Protein AF-A0A453AF77-F1 (afdb_monomer)

Foldseek 3Di:
DDWDWDQDPVVRDTDTPDDDDFDDPQFDDKDFQDPPATFIWTDGFFKIWTDDRPDIAIEGQDPPPDGDPPDPDHHYDPDHGTQVVWEWEDLDSFWIWIQHQQQWIKIWGQDDPSHHGDYIDIDTDGGDDRAPYKYDDPNFWIWGHDPVDDIDIDGHDDDPPPPPDPPPDDD

InterPro domains:
  IPR015943 WD40/YVTN repeat-like-containing domain superfamily [G3DSA:2.130.10.10] (1-163)
  IPR018846 RSE1/DDB1/CPSF1, first beta-propeller [PF10433] (18-157)
  IPR050358 RSE1/DDB1/CPSF1 [PTHR10644] (12-158)

Mean predicted aligned error: 7.25 Å

Radius of gyration: 18.37 Å; Cα contacts (8 Å, |Δi|>4): 357; chains: 1; bounding box: 52×62×42 Å

Sequence (171 aa):
MISAFSISMTLKQHPVIWSAANLPHDAYQILSVPPPIGGVLVVCANSIHYHSQSTSCSLALNNFSSQPDGSPEIPKINFHVELDAAKATWLSNDIVMFSTKTGEMLLLTVVYDGRTVRRLDLMKSKASVISSGATTIGSSFFFLGSRLGDSLLVQYSCGVATSALPDLIDE

Solvent-accessible surface area (backbone atoms only — not comparable to full-atom values): 10131 Å² total; per-residue (Å²): 101,51,74,44,65,51,76,40,80,89,78,71,45,65,55,74,77,46,70,46,70,82,58,56,90,57,56,79,47,76,43,78,38,40,73,91,75,46,45,34,36,39,39,21,30,29,32,40,34,40,43,44,97,88,52,72,44,50,31,28,28,39,94,76,42,72,71,63,90,90,60,79,86,60,55,67,59,100,57,80,53,61,43,51,84,41,32,62,33,59,72,49,61,46,33,34,38,36,32,22,70,84,5,43,31,32,40,36,37,54,44,57,79,90,82,51,76,75,47,65,47,78,42,81,67,56,73,59,62,48,49,74,39,48,42,57,46,87,86,40,33,35,38,36,41,30,87,86,54,75,61,45,81,43,78,56,78,85,78,74,83,70,78,78,73,80,81,82,81,79,137

Nearest PDB structures (foldseek):
  3ei3-assembly1_A  TM=8.415E-01  e=4.825E-08  Homo sapiens
  4a09-assembly1_A  TM=8.307E-01  e=4.337E-08  Homo sapiens
  8b3d-assembly1_d  TM=8.462E-01  e=8.224E-08  Homo sapiens
  7oob-assembly1_d  TM=8.552E-01  e=1.074E-07  Homo sapiens
  7zn7-assembly1_A  TM=8.297E-01  e=8.146E-07  Homo sapiens

Secondary structure (DSSP, 8-state):
-EEEE--BTTTTB--EEEEE----TTEEEEEEPPTTT-SEEEEESSEEEEE-SS-EEEEE-STT----TTPPPPPBPSS----TT-EEEESSSSEEEEE-TTSEEEEEEEEE-SSSEEEEEEEEEEE----SEEEEETTTEEEEE-SSS--EEEE----------------

pLDDT: mean 87.62, std 14.93, range [31.7, 96.62]

Structure (mmCIF, N/CA/C/O backbone):
data_AF-A0A453AF77-F1
#
_entry.id   AF-A0A453AF77-F1
#
loop_
_atom_site.group_PDB
_atom_site.id
_atom_site.type_symbol
_atom_site.label_atom_id
_atom_site.label_alt_id
_atom_site.label_comp_id
_atom_site.label_asym_id
_atom_site.label_entity_id
_atom_site.label_seq_id
_atom_site.pdbx_PDB_ins_code
_atom_site.Cartn_x
_atom_site.Cartn_y
_atom_site.Cartn_z
_atom_site.occupancy
_atom_site.B_iso_or_equiv
_atom_site.auth_seq_id
_atom_site.auth_comp_id
_atom_site.auth_asym_id
_atom_site.auth_atom_id
_atom_site.pdbx_PDB_model_num
ATOM 1 N N . MET A 1 1 ? -3.632 15.039 9.262 1.00 86.81 1 MET A N 1
ATOM 2 C CA . MET A 1 1 ? -4.484 14.382 10.283 1.00 86.81 1 MET A CA 1
ATOM 3 C C . MET A 1 1 ? -5.388 13.391 9.574 1.00 86.81 1 MET A C 1
ATOM 5 O O . MET A 1 1 ? -5.882 13.732 8.506 1.00 86.81 1 MET A O 1
ATOM 9 N N . ILE A 1 2 ? -5.585 12.200 10.136 1.00 92.44 2 ILE A N 1
ATOM 10 C CA . ILE A 1 2 ? -6.612 11.241 9.699 1.00 92.44 2 ILE A CA 1
ATOM 11 C C . ILE A 1 2 ? -7.697 11.137 10.763 1.00 92.44 2 ILE A C 1
ATOM 13 O O . ILE A 1 2 ? -7.401 11.189 11.956 1.00 92.44 2 ILE A O 1
ATOM 17 N N . SER A 1 3 ? -8.937 10.962 10.322 1.00 94.25 3 SER A N 1
ATOM 18 C CA . SER A 1 3 ? -10.098 10.778 11.189 1.00 94.25 3 SER A CA 1
ATOM 19 C C . SER A 1 3 ? -10.954 9.652 10.649 1.00 94.25 3 SER A C 1
ATOM 21 O O . SER A 1 3 ? -11.282 9.627 9.464 1.00 94.25 3 SER A O 1
ATOM 23 N N . ALA A 1 4 ? -11.320 8.727 11.526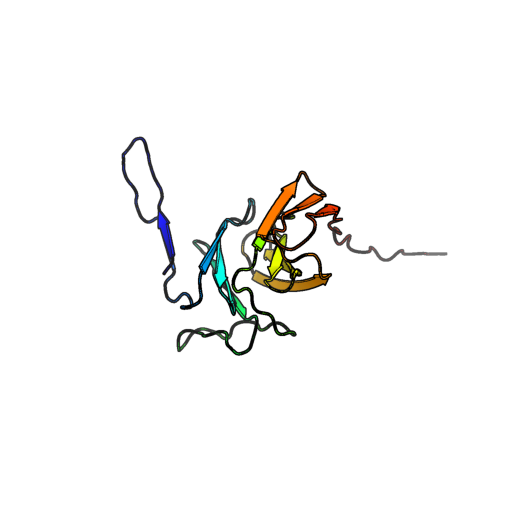 1.00 94.56 4 ALA A N 1
ATOM 24 C CA . ALA A 1 4 ? -12.242 7.657 11.205 1.00 94.56 4 ALA A CA 1
ATOM 25 C C . ALA A 1 4 ? -13.639 8.026 11.705 1.00 94.56 4 ALA A C 1
ATOM 27 O O . ALA A 1 4 ? -13.817 8.404 12.866 1.00 94.56 4 ALA A O 1
ATOM 28 N N . PHE A 1 5 ? -14.627 7.896 10.825 1.00 95.44 5 PHE A N 1
ATOM 29 C CA . PHE A 1 5 ? -16.030 8.184 11.104 1.00 95.44 5 PHE A CA 1
ATOM 30 C C . PHE A 1 5 ? -16.834 6.888 11.079 1.00 95.44 5 PHE A C 1
ATOM 32 O O . PHE A 1 5 ? -16.671 6.074 10.170 1.00 95.44 5 PHE A O 1
ATOM 39 N N . SER A 1 6 ? -17.724 6.709 12.053 1.00 95.75 6 SER A N 1
ATOM 40 C CA . SER A 1 6 ? -18.729 5.645 12.013 1.00 95.75 6 SER A CA 1
ATOM 41 C C . SER A 1 6 ? -20.018 6.217 11.445 1.00 95.75 6 SER A C 1
ATOM 43 O O . SER A 1 6 ? -20.598 7.118 12.040 1.00 95.75 6 SER A O 1
ATOM 45 N N . ILE A 1 7 ? -20.453 5.733 10.283 1.00 96.25 7 ILE A N 1
ATOM 46 C CA . ILE A 1 7 ? -21.619 6.277 9.581 1.00 96.25 7 ILE A CA 1
ATOM 47 C C . ILE A 1 7 ? -22.819 5.363 9.830 1.00 96.25 7 ILE A C 1
ATOM 49 O O . ILE A 1 7 ? -22.886 4.253 9.304 1.00 96.25 7 ILE A O 1
ATOM 53 N N . SER A 1 8 ? -23.793 5.847 10.605 1.00 95.44 8 SER A N 1
ATOM 54 C CA . SER A 1 8 ? -25.082 5.172 10.775 1.00 95.44 8 SER A CA 1
ATOM 55 C C . SER A 1 8 ? -26.109 5.768 9.819 1.00 95.44 8 SER A C 1
ATOM 57 O O . SER A 1 8 ? -26.555 6.904 9.997 1.00 95.44 8 SER A O 1
ATOM 59 N N . MET A 1 9 ? -26.515 4.993 8.811 1.00 95.31 9 MET A N 1
ATOM 60 C CA . MET A 1 9 ? -27.522 5.424 7.833 1.00 95.31 9 MET A CA 1
ATOM 61 C C . MET A 1 9 ? -28.919 5.564 8.459 1.00 95.31 9 MET A C 1
ATOM 63 O O . MET A 1 9 ? -29.675 6.450 8.069 1.00 95.31 9 MET A O 1
ATOM 67 N N . THR A 1 10 ? -29.242 4.745 9.466 1.00 96.44 10 THR A N 1
ATOM 68 C CA . THR A 1 10 ? -30.540 4.770 10.163 1.00 96.44 10 THR A CA 1
ATOM 69 C C . THR A 1 10 ? -30.687 6.007 11.042 1.00 96.44 10 THR A C 1
ATOM 71 O O . THR A 1 10 ? -31.694 6.706 10.966 1.00 96.44 10 THR A O 1
ATOM 74 N N . LEU A 1 11 ? -29.670 6.298 11.861 1.00 95.62 11 LEU A N 1
ATOM 75 C CA . LEU A 1 11 ? -29.685 7.447 12.773 1.00 95.62 11 LEU A CA 1
ATOM 76 C C . LEU A 1 11 ? -29.265 8.753 12.084 1.00 95.62 11 LEU A C 1
ATOM 78 O O . LEU A 1 11 ? -29.391 9.817 12.682 1.00 95.62 11 LEU A O 1
ATOM 82 N N . LYS A 1 12 ? -28.759 8.680 10.843 1.00 95.62 12 LYS A N 1
ATOM 83 C CA . LYS A 1 12 ? -28.173 9.807 10.093 1.00 95.62 12 LYS A CA 1
ATOM 84 C C . LYS A 1 12 ? -27.089 10.547 10.889 1.00 95.62 12 LYS A C 1
ATOM 86 O O . LYS A 1 12 ? -26.933 11.760 10.778 1.00 95.62 12 LYS A O 1
ATOM 91 N N . GLN A 1 13 ? -26.330 9.805 11.692 1.00 95.62 13 GLN A N 1
ATOM 92 C CA . GLN A 1 13 ? -25.243 10.313 12.526 1.00 95.62 13 GLN A CA 1
ATOM 93 C C . GLN A 1 13 ? -23.895 9.800 12.016 1.00 95.62 13 GLN A C 1
ATOM 95 O O . GLN A 1 13 ? -23.803 8.688 11.493 1.00 95.62 13 GLN A O 1
ATOM 100 N N . HIS A 1 14 ? -22.855 10.616 12.188 1.00 94.12 14 HIS A N 1
ATOM 101 C CA . HIS A 1 14 ? -21.486 10.305 11.775 1.00 94.12 14 HIS A CA 1
ATOM 102 C C . HIS A 1 14 ? -20.457 10.716 12.847 1.00 94.12 14 HIS A C 1
ATOM 104 O O . HIS A 1 14 ? -19.662 11.629 12.622 1.00 94.12 14 HIS A O 1
ATOM 110 N N . PRO A 1 15 ? -20.472 10.102 14.046 1.00 96.25 15 PRO A N 1
ATOM 111 C CA . PRO A 1 15 ? -19.464 10.386 15.062 1.00 96.25 15 PRO A CA 1
ATOM 112 C C . PRO A 1 15 ? -18.048 10.011 14.596 1.00 96.25 15 PRO A C 1
ATOM 114 O O . PRO A 1 15 ? -17.838 8.994 13.927 1.00 96.25 15 PRO A O 1
ATOM 117 N N . VAL A 1 16 ? -17.066 10.815 15.012 1.00 95.62 16 VAL A N 1
ATOM 118 C CA . VAL A 1 16 ? -15.638 10.484 14.907 1.00 95.62 16 VAL A CA 1
ATOM 119 C C . VAL A 1 16 ? -15.311 9.436 15.968 1.00 95.62 16 VAL A C 1
ATOM 121 O O . VAL A 1 16 ? -15.506 9.683 17.155 1.00 95.62 16 VAL A O 1
ATOM 124 N N . ILE A 1 17 ? -14.813 8.272 15.552 1.00 94.75 17 ILE A N 1
ATOM 125 C CA . ILE A 1 17 ? -14.472 7.166 16.465 1.00 94.75 17 ILE A CA 1
ATOM 126 C C . ILE A 1 17 ? -13.024 7.226 16.952 1.00 94.75 17 ILE A C 1
ATOM 128 O O . ILE A 1 17 ? -12.732 6.829 18.077 1.00 94.75 17 ILE A O 1
ATOM 132 N N . TRP A 1 18 ? -12.117 7.722 16.113 1.00 94.38 18 TRP A N 1
ATOM 133 C CA . TRP A 1 18 ? -10.728 7.992 16.469 1.00 94.38 18 TRP A CA 1
ATOM 134 C C . TRP A 1 18 ? -10.095 8.924 15.436 1.00 94.38 18 TRP A C 1
ATOM 136 O O . TRP A 1 18 ? -10.623 9.133 14.339 1.00 94.38 18 TRP A O 1
ATOM 146 N N . SER A 1 19 ? -8.973 9.536 15.794 1.00 93.00 19 SER A N 1
ATOM 147 C CA . SER A 1 19 ? -8.183 10.374 14.894 1.00 93.00 19 SER A CA 1
ATOM 148 C C . SER A 1 19 ? -6.705 10.261 15.237 1.00 93.00 19 SER A C 1
ATOM 150 O O . SER A 1 19 ? -6.359 10.073 16.400 1.00 93.00 19 SER A O 1
ATOM 152 N N . ALA A 1 20 ? -5.845 10.398 14.231 1.00 89.75 20 ALA A N 1
ATOM 153 C CA . ALA A 1 20 ? -4.404 10.515 14.413 1.00 89.75 20 ALA A CA 1
ATOM 154 C C . ALA A 1 20 ? -3.905 11.827 13.791 1.00 89.75 20 ALA A C 1
ATOM 156 O O . ALA A 1 20 ? -4.178 12.147 12.626 1.00 89.75 20 ALA A O 1
ATOM 157 N N . ALA A 1 21 ? -3.200 12.612 14.600 1.00 87.56 21 ALA A N 1
ATOM 158 C CA . ALA A 1 21 ? -2.572 13.864 14.197 1.00 87.56 21 ALA A CA 1
ATOM 159 C C . ALA A 1 21 ? -1.137 13.624 13.694 1.00 87.56 21 ALA A C 1
ATOM 161 O O . ALA A 1 21 ? -0.664 12.492 13.677 1.00 87.56 21 ALA A O 1
ATOM 162 N N . ASN A 1 22 ? -0.454 14.695 13.281 1.00 85.19 22 ASN A N 1
ATOM 163 C CA . ASN A 1 22 ? 0.979 14.688 12.952 1.00 85.19 22 ASN A CA 1
ATOM 164 C C . ASN A 1 22 ? 1.398 13.714 11.838 1.00 85.19 22 ASN A C 1
ATOM 166 O O . ASN A 1 22 ? 2.511 13.199 11.836 1.00 85.19 22 ASN A O 1
ATOM 170 N N . LEU A 1 23 ? 0.512 13.481 10.868 1.00 87.62 23 LEU A N 1
ATOM 171 C CA . LEU A 1 23 ? 0.897 12.790 9.642 1.00 87.62 23 LEU A CA 1
ATOM 172 C C . LEU A 1 23 ? 1.841 13.659 8.804 1.00 87.62 23 LEU A C 1
ATOM 174 O O . LEU A 1 23 ? 1.657 14.881 8.779 1.00 87.62 23 LEU A O 1
ATOM 178 N N . PRO A 1 24 ? 2.791 13.043 8.083 1.00 89.69 24 PRO A N 1
ATOM 179 C CA . PRO A 1 24 ? 3.652 13.761 7.158 1.00 89.69 24 PRO A CA 1
ATOM 180 C C . PRO A 1 24 ? 2.871 14.537 6.096 1.00 89.69 24 PRO A C 1
ATOM 182 O O . PRO A 1 24 ? 1.776 14.152 5.682 1.00 89.69 24 PRO A O 1
ATOM 185 N N . HIS A 1 25 ? 3.473 15.628 5.632 1.00 89.81 25 HIS A N 1
ATOM 186 C CA . HIS A 1 25 ? 2.908 16.506 4.609 1.00 89.81 25 HIS A CA 1
ATOM 187 C C . HIS A 1 25 ? 2.835 15.852 3.218 1.00 89.81 25 HIS A C 1
ATOM 189 O O . HIS A 1 25 ? 2.046 16.283 2.383 1.00 89.81 25 HIS A O 1
ATOM 195 N N . ASP A 1 26 ? 3.640 14.816 2.975 1.00 92.62 26 ASP A N 1
ATOM 196 C CA . ASP A 1 26 ? 3.734 14.066 1.719 1.00 92.62 26 ASP A CA 1
ATOM 197 C C . ASP A 1 26 ? 2.792 12.845 1.668 1.00 92.62 26 ASP A C 1
ATOM 199 O O . ASP A 1 26 ? 2.919 11.998 0.780 1.00 92.62 26 ASP A O 1
ATOM 203 N N . ALA A 1 27 ? 1.849 12.736 2.611 1.00 93.25 27 ALA A N 1
ATOM 204 C CA . ALA A 1 27 ? 0.801 11.719 2.609 1.00 93.25 27 ALA A CA 1
ATOM 205 C C . ALA A 1 27 ? -0.194 11.956 1.462 1.00 93.25 27 ALA A C 1
ATOM 207 O O . ALA A 1 27 ? -0.819 13.015 1.390 1.00 93.25 27 ALA A O 1
ATOM 208 N N . TYR A 1 28 ? -0.384 10.961 0.589 1.00 94.25 28 TYR A N 1
ATOM 209 C CA . TYR A 1 28 ? -1.242 11.110 -0.598 1.00 94.25 28 TYR A CA 1
ATOM 210 C C . TYR A 1 28 ? -2.266 9.983 -0.786 1.00 94.25 28 TYR A C 1
ATOM 212 O O . TYR A 1 28 ? -3.239 10.160 -1.520 1.00 94.25 28 TYR A O 1
ATOM 220 N N . GLN A 1 29 ? -2.071 8.824 -0.150 1.00 94.31 29 GLN A N 1
ATOM 221 C CA . GLN A 1 29 ? -2.961 7.675 -0.307 1.00 94.31 29 GLN A CA 1
ATOM 222 C C . GLN A 1 29 ? -3.174 6.940 1.014 1.00 94.31 29 GLN A C 1
ATOM 224 O O . GLN A 1 29 ? -2.314 6.909 1.890 1.00 94.31 29 GLN A O 1
ATOM 229 N N . ILE A 1 30 ? -4.349 6.327 1.140 1.00 95.44 30 ILE A N 1
ATOM 230 C CA . ILE A 1 30 ? -4.753 5.519 2.282 1.00 95.44 30 ILE A CA 1
ATOM 231 C C . ILE A 1 30 ? -5.188 4.139 1.770 1.00 95.44 30 ILE A C 1
ATOM 233 O O . ILE A 1 30 ? -5.907 4.044 0.774 1.00 95.44 30 ILE A O 1
ATOM 237 N N . LEU A 1 31 ? -4.755 3.076 2.443 1.00 96.62 31 LEU A N 1
ATOM 238 C CA . LEU A 1 31 ? -5.106 1.687 2.154 1.00 96.62 31 LEU A CA 1
ATOM 239 C C . LEU A 1 31 ? -5.720 1.052 3.401 1.00 96.62 31 LEU A C 1
ATOM 241 O O . LEU A 1 31 ? -5.114 1.059 4.472 1.00 96.62 31 LEU A O 1
ATOM 245 N N . SER A 1 32 ? -6.913 0.474 3.271 1.00 96.12 32 SER A N 1
ATOM 246 C CA . SER A 1 32 ? -7.505 -0.323 4.347 1.00 96.12 32 SER A CA 1
ATOM 247 C C . SER A 1 32 ? -6.734 -1.627 4.499 1.00 96.12 32 SER A C 1
ATOM 249 O O . SER A 1 32 ? -6.571 -2.352 3.512 1.00 96.12 32 SER A O 1
ATOM 251 N N . VAL A 1 33 ? -6.293 -1.930 5.715 1.00 96.25 33 VAL A N 1
ATOM 252 C CA . VAL A 1 33 ? -5.637 -3.204 6.012 1.00 96.25 33 VAL A CA 1
ATOM 253 C C . VAL A 1 33 ? -6.703 -4.300 6.130 1.00 96.25 33 VAL A C 1
ATOM 255 O O . VAL A 1 33 ? -7.669 -4.112 6.879 1.00 96.25 33 VAL A O 1
ATOM 258 N N . PRO A 1 34 ? -6.582 -5.419 5.392 1.00 94.56 34 PRO A N 1
ATOM 259 C CA . PRO A 1 34 ? -7.579 -6.477 5.400 1.00 94.56 34 PRO A CA 1
ATOM 260 C C . PRO A 1 34 ? -7.770 -7.120 6.784 1.00 94.56 34 PRO A C 1
ATOM 262 O O . PRO A 1 34 ? -6.860 -7.118 7.624 1.00 94.56 34 PRO A O 1
ATOM 265 N N . PRO A 1 35 ? -8.942 -7.729 7.034 1.00 91.31 35 PRO A N 1
ATOM 266 C CA . PRO A 1 35 ? -9.115 -8.646 8.153 1.00 91.31 35 PRO A CA 1
ATOM 267 C C . PRO A 1 35 ? -8.102 -9.800 8.062 1.00 91.31 35 PRO A C 1
ATOM 269 O O . PRO A 1 35 ? -7.822 -10.265 6.958 1.00 91.31 35 PRO A O 1
ATOM 272 N N . PRO A 1 36 ? -7.565 -10.304 9.185 1.00 92.19 36 PRO A N 1
ATOM 273 C CA . PRO A 1 36 ? -7.959 -10.028 10.571 1.00 92.19 36 PRO A CA 1
ATOM 274 C C . PRO A 1 36 ? -7.202 -8.874 11.252 1.00 92.19 36 PRO A C 1
ATOM 276 O O . PRO A 1 36 ? -7.513 -8.560 12.396 1.00 92.19 36 PRO A O 1
ATOM 279 N N . ILE A 1 37 ? -6.212 -8.260 10.594 1.00 93.88 37 ILE A N 1
ATOM 280 C CA . ILE A 1 37 ? -5.337 -7.250 11.215 1.00 93.88 37 ILE A CA 1
ATOM 281 C C . ILE A 1 37 ? -6.102 -5.940 11.427 1.00 93.88 37 ILE A C 1
ATOM 283 O O . ILE A 1 37 ? -6.105 -5.384 12.526 1.00 93.88 37 ILE A O 1
ATOM 287 N N . GLY A 1 38 ? -6.792 -5.476 10.380 1.00 93.06 38 GLY A N 1
ATOM 288 C CA . GLY A 1 38 ? -7.524 -4.21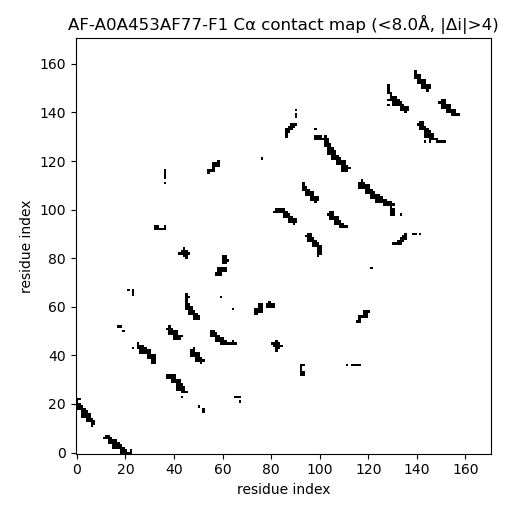3 10.402 1.00 93.06 38 GLY A CA 1
ATOM 289 C C . GLY A 1 38 ? -6.615 -2.987 10.544 1.00 93.06 38 GLY A C 1
ATOM 290 O O . GLY A 1 38 ? -5.393 -3.076 10.510 1.00 93.06 38 GLY A O 1
ATOM 291 N N . GLY A 1 39 ? -7.228 -1.811 10.672 1.00 93.75 39 GLY A N 1
ATOM 292 C CA . GLY A 1 39 ? -6.506 -0.539 10.663 1.00 93.75 39 GLY A CA 1
ATOM 293 C C . GLY A 1 39 ? -6.269 -0.008 9.250 1.00 93.75 39 GLY A C 1
ATOM 294 O O . GLY A 1 39 ? -6.970 -0.357 8.293 1.00 93.75 39 GLY A O 1
ATOM 295 N N . VAL A 1 40 ? -5.314 0.907 9.131 1.00 95.75 40 VAL A N 1
ATOM 296 C CA . VAL A 1 40 ? -5.105 1.684 7.917 1.00 95.75 40 VAL A CA 1
ATOM 297 C C . VAL A 1 40 ? -3.625 1.943 7.666 1.00 95.75 40 VAL A C 1
ATOM 299 O O . VAL A 1 40 ? -2.888 2.289 8.583 1.00 95.75 40 VAL A O 1
ATOM 302 N N . LEU A 1 41 ? -3.194 1.797 6.416 1.00 96.31 41 LEU A N 1
ATOM 303 C CA . LEU A 1 41 ? -1.882 2.225 5.947 1.00 96.31 41 LEU A CA 1
ATOM 304 C C . LEU A 1 41 ? -2.016 3.573 5.243 1.00 96.31 41 LEU A C 1
ATOM 306 O O . LEU A 1 41 ? -2.731 3.703 4.252 1.00 96.31 41 LEU A O 1
ATOM 310 N N . VAL A 1 42 ? -1.312 4.573 5.747 1.00 95.81 42 VAL A N 1
ATOM 311 C CA . VAL A 1 42 ? -1.110 5.871 5.116 1.00 95.81 42 VAL A CA 1
ATOM 312 C C . VAL A 1 42 ? 0.193 5.801 4.332 1.00 95.81 42 VAL A C 1
ATOM 314 O O . VAL A 1 42 ? 1.267 5.567 4.889 1.00 95.81 42 VAL A O 1
ATOM 317 N N . VAL A 1 43 ? 0.079 5.976 3.022 1.00 96.12 43 VAL A N 1
ATOM 318 C CA . VAL A 1 43 ? 1.194 5.961 2.083 1.00 96.12 43 VAL A CA 1
ATOM 319 C C . VAL A 1 43 ? 1.603 7.402 1.809 1.00 96.12 43 VAL A C 1
ATOM 321 O O . VAL A 1 43 ? 0.801 8.218 1.334 1.00 96.12 43 VAL A O 1
ATOM 324 N N . CYS A 1 44 ? 2.860 7.699 2.112 1.00 95.25 44 CYS A N 1
ATOM 325 C CA . CYS A 1 44 ? 3.514 8.955 1.783 1.00 95.25 44 CYS A CA 1
ATOM 326 C C . CYS A 1 44 ? 4.574 8.722 0.699 1.00 95.25 44 CYS A C 1
ATOM 328 O O . CYS A 1 44 ? 4.894 7.578 0.369 1.00 95.25 44 CYS A O 1
ATOM 330 N N . ALA A 1 45 ? 5.144 9.792 0.146 1.00 94.94 45 ALA A N 1
ATOM 331 C CA . ALA A 1 45 ? 6.236 9.665 -0.821 1.00 94.94 45 ALA A CA 1
ATOM 332 C C . ALA A 1 45 ? 7.489 9.029 -0.189 1.00 94.94 45 ALA A C 1
ATOM 334 O O . ALA A 1 45 ? 8.104 8.144 -0.785 1.00 94.94 45 ALA A O 1
ATOM 335 N N . ASN A 1 46 ? 7.831 9.437 1.037 1.00 94.56 46 ASN A N 1
ATOM 336 C CA . ASN A 1 46 ? 9.093 9.080 1.696 1.00 94.56 46 ASN A CA 1
ATOM 337 C C . ASN A 1 46 ? 8.923 8.178 2.930 1.00 94.56 46 ASN A C 1
ATOM 339 O O . ASN A 1 46 ? 9.903 7.816 3.586 1.00 94.56 46 ASN A O 1
ATOM 343 N N . SER A 1 47 ? 7.688 7.837 3.296 1.00 94.38 47 SER A N 1
ATOM 344 C CA . SER A 1 47 ? 7.391 7.026 4.481 1.00 94.38 47 SER A CA 1
ATOM 345 C C . SER A 1 47 ? 6.062 6.279 4.355 1.00 94.38 47 SER A C 1
ATOM 347 O O . SER A 1 47 ? 5.203 6.638 3.552 1.00 94.38 47 SER A O 1
ATOM 349 N N . ILE A 1 48 ? 5.890 5.226 5.150 1.00 95.69 48 ILE A N 1
ATOM 350 C CA . ILE A 1 48 ? 4.635 4.476 5.276 1.00 95.69 48 ILE A CA 1
ATOM 351 C C . ILE A 1 48 ? 4.249 4.464 6.748 1.00 95.69 48 ILE A C 1
ATOM 353 O O . ILE A 1 48 ? 5.095 4.193 7.598 1.00 95.69 48 ILE A O 1
ATOM 357 N N . HIS A 1 49 ? 2.984 4.735 7.057 1.00 94.44 49 HIS A N 1
ATOM 358 C CA . HIS A 1 49 ? 2.484 4.780 8.431 1.00 94.44 49 HIS A CA 1
ATOM 359 C C . HIS A 1 49 ? 1.274 3.876 8.570 1.00 94.44 49 HIS A C 1
ATOM 361 O O . HIS A 1 49 ? 0.270 4.062 7.896 1.00 94.44 49 HIS A O 1
ATOM 367 N N . TYR A 1 50 ? 1.344 2.903 9.458 1.00 95.25 50 TYR A N 1
ATOM 368 C CA . TYR A 1 50 ? 0.193 2.145 9.903 1.00 95.25 50 TYR A CA 1
ATOM 369 C C . TYR A 1 50 ? -0.444 2.832 11.109 1.00 95.25 50 TYR A C 1
ATOM 371 O O . TYR A 1 50 ? 0.233 3.181 12.078 1.00 95.25 50 TYR A O 1
ATOM 379 N N . HIS A 1 51 ? -1.764 2.962 11.073 1.00 94.19 51 HIS A N 1
ATOM 380 C CA . HIS A 1 51 ? -2.562 3.459 12.179 1.00 94.19 51 HIS A CA 1
ATOM 381 C C . HIS A 1 51 ? -3.758 2.549 12.438 1.00 94.19 51 HIS A C 1
ATOM 383 O O . HIS A 1 51 ? -4.448 2.085 11.533 1.00 94.19 51 HIS A O 1
ATOM 389 N N . SER A 1 52 ? -4.043 2.345 13.711 1.00 92.31 52 SER A N 1
ATOM 390 C CA . SER A 1 52 ? -5.268 1.738 14.210 1.00 92.31 52 SER A CA 1
ATOM 391 C C . SER A 1 52 ? -5.758 2.538 15.415 1.00 92.31 52 SER A C 1
ATOM 393 O O . SER A 1 52 ? -5.125 3.511 15.823 1.00 92.31 52 SER A O 1
ATOM 395 N N . GLN A 1 53 ? -6.882 2.132 16.006 1.00 90.31 53 GLN A N 1
ATOM 396 C CA . GLN A 1 53 ? -7.398 2.797 17.203 1.00 90.31 53 GLN A CA 1
ATOM 397 C C . GLN A 1 53 ? -6.457 2.654 18.415 1.00 90.31 53 GLN A C 1
ATOM 399 O O . GLN A 1 53 ? -6.483 3.502 19.302 1.00 90.31 53 GLN A O 1
ATOM 404 N N . SER A 1 54 ? -5.643 1.594 18.468 1.00 87.44 54 SER A N 1
ATOM 405 C CA . SER A 1 54 ? -4.796 1.266 19.622 1.00 87.44 54 SER A CA 1
ATOM 406 C C . SER A 1 54 ? -3.300 1.398 19.351 1.00 87.44 54 SER A C 1
ATOM 408 O O . SER A 1 54 ? -2.548 1.730 20.265 1.00 87.44 54 SER A O 1
ATOM 410 N N . THR A 1 55 ? -2.850 1.133 18.124 1.00 90.25 55 THR A N 1
ATOM 411 C CA . THR A 1 55 ? -1.426 1.147 17.771 1.00 90.25 55 THR A CA 1
ATOM 412 C C . THR A 1 55 ? -1.144 1.943 16.507 1.00 90.25 55 THR A C 1
ATOM 414 O O . THR A 1 55 ? -1.958 2.003 15.583 1.00 90.25 55 THR A O 1
ATOM 417 N N . SER A 1 56 ? 0.053 2.516 16.458 1.00 91.50 56 SER A N 1
ATOM 418 C CA . SER A 1 56 ? 0.623 3.152 15.278 1.00 91.50 56 SER A CA 1
ATOM 419 C C . SER A 1 56 ? 2.059 2.690 15.095 1.00 91.50 56 SER A C 1
ATOM 421 O O . SER A 1 56 ? 2.799 2.586 16.075 1.00 91.50 56 SER A O 1
ATOM 423 N N . CYS A 1 57 ? 2.464 2.440 13.859 1.00 91.44 57 CYS A N 1
ATOM 424 C CA . CYS A 1 57 ? 3.858 2.184 13.523 1.00 91.44 57 CYS A CA 1
ATOM 425 C C . CYS A 1 57 ? 4.181 2.801 12.170 1.00 91.44 57 CYS A C 1
ATOM 427 O O . CYS A 1 57 ? 3.294 3.032 11.353 1.00 91.44 57 CYS A O 1
ATOM 429 N N . SER A 1 58 ? 5.454 3.072 11.932 1.00 92.94 58 SER A N 1
ATOM 430 C CA . SER A 1 58 ? 5.876 3.798 10.744 1.00 92.94 58 SER A CA 1
ATOM 431 C C . SER A 1 58 ? 7.170 3.212 10.201 1.00 92.94 58 SER A C 1
ATOM 433 O O . SER A 1 58 ? 7.913 2.552 10.929 1.00 92.94 58 SER A O 1
ATOM 435 N N . LEU A 1 59 ? 7.436 3.457 8.922 1.00 94.31 59 LEU A N 1
ATOM 436 C CA . LEU A 1 59 ? 8.629 3.016 8.211 1.00 94.31 59 LEU A CA 1
ATOM 437 C C . LEU A 1 59 ? 9.129 4.145 7.311 1.00 94.31 59 LEU A C 1
ATOM 439 O O . LEU A 1 59 ? 8.381 4.657 6.475 1.00 94.31 59 LEU A O 1
ATOM 443 N N . ALA A 1 60 ? 10.389 4.531 7.480 1.00 94.56 60 ALA A N 1
ATOM 444 C CA . ALA A 1 60 ? 11.042 5.538 6.655 1.00 94.56 60 ALA A CA 1
ATOM 445 C C . ALA A 1 60 ? 11.676 4.870 5.429 1.00 94.56 60 ALA A C 1
ATOM 447 O O . ALA A 1 60 ? 12.399 3.882 5.569 1.00 94.56 60 ALA A O 1
ATOM 448 N N . LEU A 1 61 ? 11.407 5.415 4.238 1.00 94.12 61 LEU A N 1
ATOM 449 C CA . LEU A 1 61 ? 11.834 4.845 2.952 1.00 94.12 61 LEU A CA 1
ATOM 450 C C . LEU A 1 61 ? 13.136 5.451 2.420 1.00 94.12 61 LEU A C 1
ATOM 452 O O . LEU A 1 61 ? 13.820 4.867 1.581 1.00 94.12 61 LEU A O 1
ATOM 456 N N . ASN A 1 62 ? 13.471 6.654 2.874 1.00 92.31 62 ASN A N 1
ATOM 457 C CA . ASN A 1 62 ? 14.671 7.372 2.476 1.00 92.31 62 ASN A CA 1
ATOM 458 C C . ASN A 1 62 ? 15.016 8.460 3.509 1.00 92.31 62 ASN A C 1
ATOM 460 O O . ASN A 1 62 ? 14.329 8.624 4.514 1.00 92.31 62 ASN A O 1
ATOM 464 N N . ASN A 1 63 ? 16.088 9.214 3.255 1.00 89.38 63 ASN A N 1
ATOM 465 C CA . ASN A 1 63 ? 16.569 10.258 4.166 1.00 89.38 63 ASN A CA 1
ATOM 466 C C . ASN A 1 63 ? 15.710 11.535 4.154 1.00 89.38 63 ASN A C 1
ATOM 468 O O . ASN A 1 63 ? 15.908 12.399 5.002 1.00 89.38 63 ASN A O 1
ATOM 472 N N . PHE A 1 64 ? 14.763 11.653 3.220 1.00 87.75 64 PHE A N 1
ATOM 473 C CA . PHE A 1 64 ? 13.813 12.763 3.132 1.00 87.75 64 PHE A CA 1
ATOM 474 C C . PHE A 1 64 ? 12.524 12.497 3.913 1.00 87.75 64 PHE A C 1
ATOM 476 O O . PHE A 1 64 ? 11.602 13.310 3.865 1.00 87.75 64 PHE A O 1
ATOM 483 N N . SER A 1 65 ? 12.431 11.375 4.639 1.00 84.00 65 SER A N 1
ATOM 484 C CA . SER A 1 65 ? 11.297 11.107 5.517 1.00 84.00 65 SER A CA 1
ATOM 485 C C . SER A 1 65 ? 11.216 12.191 6.597 1.00 84.00 65 SER A C 1
ATOM 487 O O . SER A 1 65 ? 11.958 12.159 7.581 1.00 84.00 65 SER A O 1
ATOM 489 N N . SER A 1 66 ? 10.324 13.166 6.415 1.00 73.31 66 SER A N 1
ATOM 490 C CA . SER A 1 66 ? 10.099 14.212 7.408 1.00 73.31 66 SER A CA 1
ATOM 491 C C . SER A 1 66 ? 9.391 13.607 8.610 1.00 73.31 66 SER A C 1
ATOM 493 O O . SER A 1 66 ? 8.361 12.944 8.448 1.00 73.31 66 SER A O 1
ATOM 495 N N . GLN A 1 67 ? 9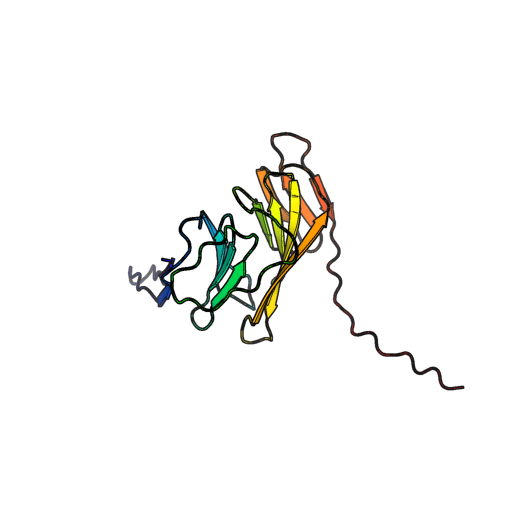.930 13.844 9.798 1.00 69.44 67 GLN A N 1
ATOM 496 C CA . GLN A 1 67 ? 9.266 13.528 11.049 1.00 69.44 67 GLN A CA 1
ATOM 497 C C . GLN A 1 67 ? 8.829 14.802 11.762 1.00 69.44 67 GLN A C 1
ATOM 499 O O . GLN A 1 67 ? 9.533 15.806 11.666 1.00 69.44 67 GLN A O 1
ATOM 504 N N . PRO A 1 68 ? 7.670 14.789 12.443 1.00 63.38 68 PRO A N 1
ATOM 505 C CA . PRO A 1 68 ? 7.316 15.874 13.343 1.00 63.38 68 PRO A CA 1
ATOM 506 C C . PRO A 1 68 ? 8.366 15.965 14.456 1.00 63.38 68 PRO A C 1
ATOM 508 O O . PRO A 1 68 ? 8.765 14.941 15.012 1.00 63.38 68 PRO A O 1
ATOM 511 N N . ASP A 1 69 ? 8.791 17.178 14.802 1.00 54.38 69 ASP A N 1
ATOM 512 C CA . ASP A 1 69 ? 9.747 17.394 15.889 1.00 54.38 69 ASP A CA 1
ATOM 513 C C . ASP A 1 69 ? 9.273 16.703 17.184 1.00 54.38 69 ASP A C 1
ATOM 515 O O . ASP A 1 69 ? 8.151 16.914 17.649 1.00 54.38 69 ASP A O 1
ATOM 519 N N . GLY A 1 70 ? 10.129 15.850 17.759 1.00 60.16 70 GLY A N 1
ATOM 520 C CA . GLY A 1 70 ? 9.851 15.107 18.994 1.00 60.16 70 GLY A CA 1
ATOM 521 C C . GLY A 1 70 ? 9.196 13.729 18.823 1.00 60.16 70 GLY A C 1
ATOM 522 O O . GLY A 1 70 ? 8.912 13.077 19.830 1.00 60.16 70 GLY A O 1
ATOM 523 N N . SER A 1 71 ? 8.962 13.249 17.595 1.00 65.12 71 SER A N 1
ATOM 524 C CA . SER A 1 71 ? 8.508 11.869 17.373 1.00 65.12 71 SER A CA 1
ATOM 525 C C . SER A 1 71 ? 9.627 10.842 17.630 1.00 65.12 71 SER A C 1
ATOM 527 O O . SER A 1 71 ? 10.795 11.141 17.366 1.00 65.12 71 SER A O 1
ATOM 529 N N . PRO A 1 72 ? 9.302 9.615 18.082 1.00 68.50 72 PRO A N 1
ATOM 530 C CA . PRO A 1 72 ? 10.283 8.537 18.200 1.00 68.50 72 PRO A CA 1
ATOM 531 C C . PRO A 1 72 ? 10.936 8.223 16.848 1.00 68.50 72 PRO A C 1
ATOM 533 O O . PRO A 1 72 ? 10.311 8.366 15.796 1.00 68.50 72 PRO A O 1
ATOM 536 N N . GLU A 1 73 ? 12.201 7.798 16.879 1.00 74.88 73 GLU A N 1
ATOM 537 C CA . GLU A 1 73 ? 12.948 7.462 15.667 1.00 74.88 73 GLU A CA 1
ATOM 538 C C . GLU A 1 73 ? 12.246 6.331 14.904 1.00 74.88 73 GLU A C 1
ATOM 540 O O . GLU A 1 73 ? 11.963 5.262 15.451 1.00 74.88 73 GLU A O 1
ATOM 545 N N . ILE A 1 74 ? 11.937 6.582 13.631 1.00 82.31 74 ILE A N 1
ATOM 546 C CA . ILE A 1 74 ? 11.291 5.592 12.776 1.00 82.31 74 ILE A CA 1
ATOM 547 C C . ILE A 1 74 ? 12.348 4.617 12.243 1.00 82.31 74 ILE A C 1
ATOM 549 O O . ILE A 1 74 ? 13.386 5.066 11.747 1.00 82.31 74 ILE A O 1
ATOM 553 N N . PRO A 1 75 ? 12.068 3.300 12.242 1.00 86.19 75 PRO A N 1
ATOM 554 C CA . PRO A 1 75 ? 12.868 2.322 11.518 1.00 86.19 75 PRO A CA 1
ATOM 555 C C . PRO A 1 75 ? 13.105 2.738 10.060 1.00 86.19 75 PRO A C 1
ATOM 557 O O . PRO A 1 75 ? 12.173 3.077 9.328 1.00 86.19 75 PRO A O 1
ATOM 560 N N . LYS A 1 76 ? 14.364 2.701 9.629 1.00 87.69 76 LYS A N 1
ATOM 561 C CA . LYS A 1 76 ? 14.760 3.000 8.250 1.00 87.69 76 LYS A CA 1
ATOM 562 C C . LYS A 1 76 ? 15.025 1.706 7.504 1.00 87.69 76 LYS A C 1
ATOM 564 O O . LYS A 1 76 ? 15.596 0.767 8.056 1.00 87.69 76 LYS A O 1
ATOM 569 N N . ILE A 1 77 ? 14.627 1.669 6.241 1.00 89.38 77 ILE A N 1
ATOM 570 C CA . ILE A 1 77 ? 14.984 0.567 5.350 1.00 89.38 77 ILE A CA 1
ATOM 571 C C . ILE A 1 77 ? 16.445 0.685 4.889 1.00 89.38 77 ILE A C 1
ATOM 573 O O . ILE A 1 77 ? 17.020 1.771 4.846 1.00 89.38 77 ILE A O 1
ATOM 577 N N . ASN A 1 78 ? 17.036 -0.442 4.491 1.00 87.50 78 ASN A N 1
ATOM 578 C CA . ASN A 1 78 ? 18.443 -0.523 4.072 1.00 87.50 78 ASN A CA 1
ATOM 579 C C . ASN A 1 78 ? 18.698 -0.050 2.628 1.00 87.50 78 ASN A C 1
ATOM 581 O O . ASN A 1 78 ? 19.818 -0.147 2.132 1.00 87.50 78 ASN A O 1
ATOM 585 N N . PHE A 1 79 ? 17.666 0.403 1.919 1.00 88.44 79 PHE A N 1
ATOM 586 C CA . PHE A 1 79 ? 17.758 0.866 0.537 1.00 88.44 79 PHE A CA 1
ATOM 587 C C . PHE A 1 79 ? 16.918 2.122 0.348 1.00 88.44 79 PHE A C 1
ATOM 589 O O . PHE A 1 79 ? 15.970 2.341 1.079 1.00 88.44 79 PHE A O 1
ATOM 596 N N . HIS A 1 80 ? 17.217 2.936 -0.657 1.00 89.88 80 HIS A N 1
ATOM 597 C CA . HIS A 1 80 ? 16.419 4.127 -0.932 1.00 89.88 80 HIS A CA 1
ATOM 598 C C . HIS A 1 80 ? 15.324 3.829 -1.952 1.00 89.88 80 HIS A C 1
ATOM 600 O O . HIS A 1 80 ? 15.582 3.215 -2.993 1.00 89.88 80 HIS A O 1
ATOM 606 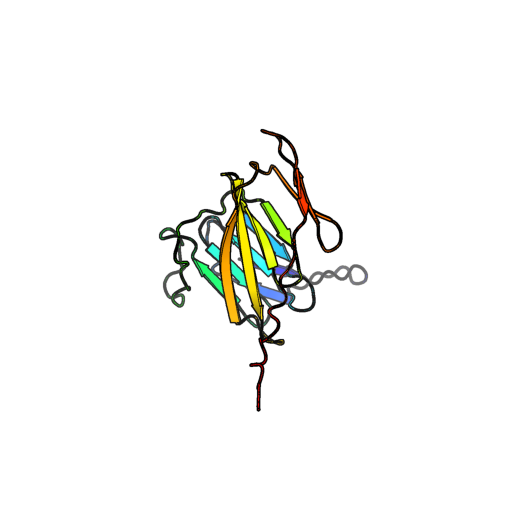N N . VAL A 1 81 ? 14.104 4.261 -1.641 1.00 93.25 81 VAL A N 1
ATOM 607 C CA . VAL A 1 81 ? 12.980 4.234 -2.576 1.00 93.25 81 VAL A CA 1
ATOM 608 C C . VAL A 1 81 ? 12.013 5.380 -2.292 1.00 93.25 81 VAL A C 1
ATOM 610 O O . VAL A 1 81 ? 11.968 5.919 -1.185 1.00 93.25 81 VAL A O 1
ATOM 613 N N . GLU A 1 82 ? 11.247 5.749 -3.309 1.00 94.50 82 GLU A N 1
ATOM 614 C CA . GLU A 1 82 ? 10.171 6.732 -3.235 1.00 94.50 82 GLU A CA 1
ATOM 615 C C . GLU A 1 82 ? 8.878 6.059 -3.695 1.00 94.50 82 GLU A C 1
ATOM 617 O O . GLU A 1 82 ? 8.861 5.307 -4.675 1.00 94.50 82 GLU A O 1
ATOM 622 N N . LEU A 1 83 ? 7.795 6.305 -2.963 1.00 95.38 83 LEU A N 1
ATOM 623 C CA . LEU A 1 83 ? 6.459 5.810 -3.288 1.00 95.38 83 LEU A CA 1
ATOM 624 C C . LEU A 1 83 ? 5.573 6.896 -3.890 1.00 95.38 83 LEU A C 1
ATOM 626 O O . LEU A 1 83 ? 4.355 6.746 -3.895 1.00 95.38 83 LEU A O 1
ATOM 630 N N . ASP A 1 84 ? 6.134 7.982 -4.414 1.00 93.06 84 ASP A N 1
ATOM 631 C CA . ASP A 1 84 ? 5.344 8.985 -5.115 1.00 93.06 84 ASP A CA 1
ATOM 632 C C . ASP A 1 84 ? 4.665 8.368 -6.351 1.00 93.06 84 ASP A C 1
ATOM 634 O O . ASP A 1 84 ? 5.272 7.680 -7.172 1.00 93.06 84 ASP A O 1
ATOM 638 N N . ALA A 1 85 ? 3.349 8.568 -6.439 1.00 92.12 85 ALA A N 1
ATOM 639 C CA . ALA A 1 85 ? 2.481 8.003 -7.473 1.00 92.12 85 ALA A CA 1
ATOM 640 C C . ALA A 1 85 ? 2.451 6.460 -7.579 1.00 92.12 85 ALA A C 1
ATOM 642 O O . ALA A 1 85 ? 1.875 5.942 -8.546 1.00 92.12 85 ALA A O 1
ATOM 643 N N . ALA A 1 86 ? 2.982 5.730 -6.593 1.00 95.25 86 ALA A N 1
ATOM 644 C CA . ALA A 1 86 ? 2.960 4.271 -6.579 1.00 95.25 86 ALA A CA 1
ATOM 645 C C . ALA A 1 86 ? 1.528 3.701 -6.644 1.00 95.25 86 ALA A C 1
ATOM 647 O O . ALA A 1 86 ? 0.541 4.347 -6.276 1.00 95.25 86 ALA A O 1
ATOM 648 N N . LYS A 1 87 ? 1.403 2.472 -7.149 1.00 95.56 87 LYS A N 1
ATOM 649 C CA . LYS A 1 87 ? 0.154 1.696 -7.142 1.00 95.56 87 LYS A CA 1
ATOM 650 C C . LYS A 1 87 ? 0.293 0.533 -6.189 1.00 95.56 87 LYS A C 1
ATOM 652 O O . LYS A 1 87 ? 1.335 -0.107 -6.161 1.00 95.56 87 LYS A O 1
ATOM 657 N N . ALA A 1 88 ? -0.754 0.266 -5.420 1.00 96.06 88 ALA A N 1
ATOM 658 C CA . ALA A 1 88 ? -0.725 -0.738 -4.374 1.00 96.06 88 ALA A CA 1
ATOM 659 C C . ALA A 1 88 ? -1.882 -1.722 -4.514 1.00 96.06 88 ALA A C 1
ATOM 661 O O . ALA A 1 88 ? -2.993 -1.328 -4.873 1.00 96.06 88 ALA A O 1
ATOM 662 N N . THR A 1 89 ? -1.631 -2.990 -4.200 1.00 95.94 89 THR A N 1
ATOM 663 C CA . THR A 1 89 ? -2.678 -4.007 -4.077 1.00 95.94 89 THR A CA 1
ATOM 664 C C . THR A 1 89 ? -2.291 -5.059 -3.040 1.00 95.94 89 THR A C 1
ATOM 666 O O . THR A 1 89 ? -1.109 -5.350 -2.848 1.00 95.94 89 THR A O 1
ATOM 669 N N . TRP A 1 90 ? -3.280 -5.605 -2.339 1.00 96.38 90 TRP A N 1
ATOM 670 C CA . TRP A 1 90 ? -3.070 -6.609 -1.297 1.00 96.38 90 TRP A CA 1
ATOM 671 C C . TRP A 1 90 ? -2.929 -7.994 -1.917 1.00 96.38 90 TRP A C 1
ATOM 673 O O . TRP A 1 90 ? -3.865 -8.479 -2.550 1.00 96.38 90 TRP A O 1
ATOM 683 N N . LEU A 1 91 ? -1.775 -8.634 -1.735 1.00 94.38 91 LEU A N 1
ATOM 684 C CA . LEU A 1 91 ? -1.542 -10.013 -2.181 1.00 94.38 91 LE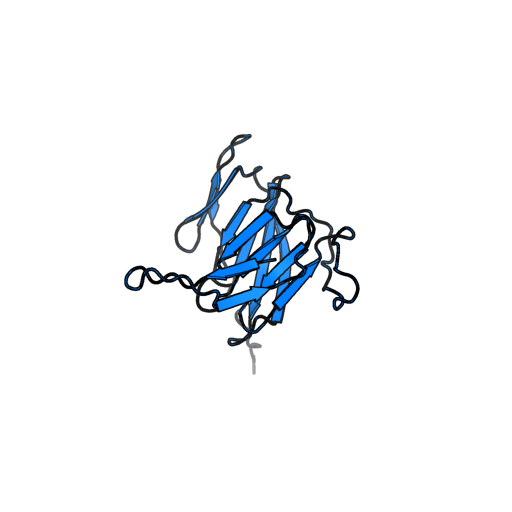U A CA 1
ATOM 685 C C . LEU A 1 91 ? -2.017 -11.038 -1.141 1.00 94.38 91 LEU A C 1
ATOM 687 O O . LEU A 1 91 ? -2.348 -12.172 -1.483 1.00 94.38 91 LEU A O 1
ATOM 691 N N . SER A 1 92 ? -2.018 -10.634 0.126 1.00 93.31 92 SER A N 1
ATOM 692 C CA . SER A 1 92 ? -2.484 -11.386 1.293 1.00 93.31 92 SER A CA 1
ATOM 693 C C . SER A 1 92 ? -3.053 -10.388 2.310 1.00 93.31 92 SER A C 1
ATOM 695 O O . SER A 1 92 ? -3.079 -9.185 2.055 1.00 93.31 92 SER A O 1
ATOM 697 N N . ASN A 1 93 ? -3.495 -10.859 3.473 1.00 93.31 93 ASN A N 1
ATOM 698 C CA . ASN A 1 93 ? -3.986 -9.991 4.546 1.00 93.31 93 ASN A CA 1
ATOM 699 C C . ASN A 1 93 ? -2.867 -9.140 5.172 1.00 93.31 93 ASN A C 1
ATOM 701 O O . ASN A 1 93 ? -3.130 -8.063 5.697 1.00 93.31 93 ASN A O 1
ATOM 705 N N . ASP A 1 94 ? -1.630 -9.624 5.102 1.00 94.62 94 ASP A N 1
ATOM 706 C CA . ASP A 1 94 ? -0.423 -9.058 5.705 1.00 94.62 94 ASP A CA 1
ATOM 707 C C . ASP A 1 94 ? 0.588 -8.530 4.676 1.00 94.62 94 ASP A C 1
ATOM 709 O O . ASP A 1 94 ? 1.485 -7.774 5.040 1.00 94.62 94 ASP A O 1
ATOM 713 N N . ILE A 1 95 ? 0.446 -8.889 3.396 1.00 95.25 95 ILE A N 1
ATOM 714 C CA . ILE A 1 95 ? 1.382 -8.504 2.331 1.00 95.25 95 ILE A CA 1
ATOM 715 C C . ILE A 1 95 ? 0.689 -7.585 1.332 1.00 95.25 95 ILE A C 1
ATOM 717 O O . ILE A 1 95 ? -0.245 -7.990 0.629 1.00 95.25 95 ILE A O 1
ATOM 721 N N . VAL A 1 96 ? 1.212 -6.368 1.201 1.00 96.38 96 VAL A N 1
ATOM 722 C CA . VAL A 1 96 ? 0.835 -5.425 0.146 1.00 96.38 96 VAL A CA 1
ATOM 723 C C . VAL A 1 96 ? 1.986 -5.263 -0.839 1.00 96.38 96 VAL A C 1
ATOM 725 O O . VAL A 1 96 ? 3.147 -5.089 -0.465 1.00 96.38 96 VAL A O 1
ATOM 728 N N . MET A 1 97 ? 1.657 -5.328 -2.122 1.00 95.88 97 MET A N 1
ATOM 729 C CA . MET A 1 97 ? 2.592 -5.063 -3.203 1.00 95.88 97 MET A CA 1
ATOM 730 C C . MET A 1 97 ? 2.444 -3.620 -3.655 1.00 95.88 97 MET A C 1
ATOM 732 O O . MET A 1 97 ? 1.339 -3.185 -3.976 1.00 95.88 97 MET A O 1
ATOM 736 N N . PHE A 1 98 ? 3.567 -2.917 -3.747 1.00 96.19 98 PHE A N 1
ATOM 737 C CA . PHE A 1 98 ? 3.674 -1.622 -4.398 1.00 96.19 98 PHE A CA 1
ATOM 738 C C . PHE A 1 98 ? 4.365 -1.768 -5.749 1.00 96.19 98 PHE A C 1
ATOM 740 O O . PHE A 1 98 ? 5.356 -2.479 -5.873 1.00 96.19 98 PHE A O 1
ATOM 747 N N . SER A 1 99 ? 3.875 -1.046 -6.745 1.00 95.44 99 SER A N 1
ATOM 748 C CA . SER A 1 99 ? 4.565 -0.780 -8.000 1.00 95.44 99 SER A CA 1
ATOM 749 C C . SER A 1 99 ? 4.888 0.709 -8.041 1.00 95.44 99 SER A C 1
ATOM 751 O O . SER A 1 99 ? 3.984 1.546 -7.983 1.00 95.44 99 SER A O 1
ATOM 753 N N . THR A 1 100 ? 6.177 1.040 -8.056 1.00 94.88 100 THR A N 1
ATOM 754 C CA . THR A 1 100 ? 6.664 2.425 -8.031 1.00 94.88 100 THR A CA 1
ATOM 755 C C . THR A 1 100 ? 6.487 3.105 -9.392 1.00 94.88 100 THR A C 1
ATOM 757 O O . THR A 1 100 ? 6.231 2.455 -10.410 1.00 94.88 100 THR A O 1
ATOM 760 N N . LYS A 1 101 ? 6.711 4.425 -9.446 1.00 93.06 101 LYS A N 1
ATOM 761 C CA . LYS A 1 101 ? 6.755 5.192 -10.706 1.00 93.06 101 LYS A CA 1
ATOM 762 C C . LYS A 1 101 ? 7.780 4.664 -11.721 1.00 93.06 101 LYS A C 1
ATOM 764 O O . LYS A 1 101 ? 7.605 4.860 -12.919 1.00 93.06 101 LYS A O 1
ATOM 769 N N . THR A 1 102 ? 8.835 3.995 -11.250 1.00 91.94 102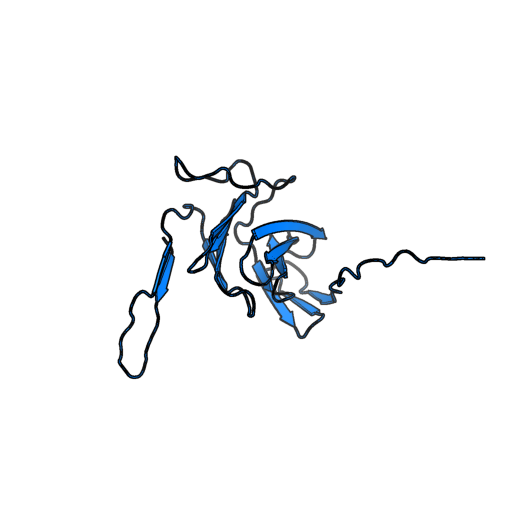 THR A N 1
ATOM 770 C CA . THR A 1 102 ? 9.894 3.400 -12.081 1.00 91.94 102 THR A CA 1
ATOM 771 C C . THR A 1 102 ? 9.563 1.979 -12.543 1.00 91.94 102 THR A C 1
ATOM 773 O O . THR A 1 102 ? 10.320 1.407 -13.321 1.00 91.94 102 THR A O 1
ATOM 776 N N . GLY A 1 103 ? 8.445 1.400 -12.089 1.00 90.94 103 GLY A N 1
ATOM 777 C CA . GLY A 1 103 ? 8.079 0.008 -12.362 1.00 90.94 103 GLY A CA 1
ATOM 778 C C . GLY A 1 103 ? 8.761 -1.008 -11.438 1.00 90.94 103 GLY A C 1
ATOM 779 O O . GLY A 1 103 ? 8.558 -2.210 -11.605 1.00 90.94 103 GLY A O 1
ATOM 780 N N . GLU A 1 104 ? 9.540 -0.573 -10.442 1.00 93.38 104 GLU A N 1
ATOM 781 C CA . GLU A 1 104 ? 10.043 -1.476 -9.401 1.00 93.38 104 GLU A CA 1
ATOM 782 C C . GLU A 1 104 ? 8.874 -2.016 -8.565 1.00 93.38 104 GLU A C 1
ATOM 784 O O . GLU A 1 104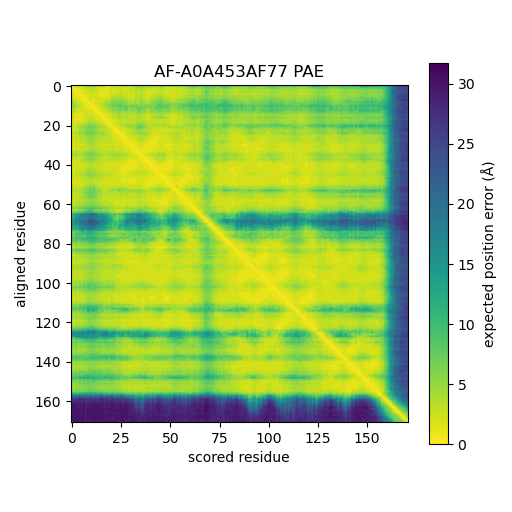 ? 7.984 -1.261 -8.163 1.00 93.38 104 GLU A O 1
ATOM 789 N N . MET A 1 105 ? 8.873 -3.322 -8.285 1.00 93.94 105 MET A N 1
ATOM 790 C CA . MET A 1 105 ? 7.918 -3.923 -7.356 1.00 93.94 105 MET A CA 1
ATOM 791 C C . MET A 1 105 ? 8.537 -4.065 -5.971 1.00 93.94 105 MET A C 1
ATOM 793 O O . MET A 1 105 ? 9.634 -4.610 -5.804 1.00 93.94 105 MET A O 1
ATOM 797 N N . LEU A 1 106 ? 7.795 -3.618 -4.968 1.00 95.56 106 LEU A N 1
ATOM 798 C CA . LEU A 1 106 ? 8.151 -3.722 -3.561 1.00 95.56 106 LEU A CA 1
ATOM 799 C C . LEU A 1 106 ? 7.070 -4.509 -2.831 1.00 95.56 106 LEU A C 1
ATOM 801 O O . LEU A 1 106 ? 5.888 -4.399 -3.154 1.00 95.56 106 LEU A O 1
ATOM 805 N N . LEU A 1 107 ? 7.472 -5.280 -1.832 1.00 95.75 107 LEU A N 1
ATOM 806 C CA . LEU A 1 107 ? 6.572 -6.028 -0.965 1.00 95.75 107 LEU A CA 1
ATOM 807 C C . LEU A 1 107 ? 6.704 -5.481 0.447 1.00 95.75 107 LEU A C 1
ATOM 809 O O . LEU A 1 107 ? 7.791 -5.520 1.022 1.00 95.75 107 LEU A O 1
ATOM 813 N N . LEU A 1 108 ? 5.609 -4.954 0.981 1.00 96.62 108 LEU A N 1
ATOM 814 C CA . LEU A 1 108 ? 5.513 -4.541 2.372 1.00 96.62 108 LEU A CA 1
ATOM 815 C C . LEU A 1 108 ? 4.776 -5.628 3.146 1.00 96.62 108 LEU A C 1
ATOM 817 O O . LEU A 1 108 ? 3.622 -5.935 2.844 1.00 96.62 108 LEU A O 1
ATOM 821 N N . THR A 1 109 ? 5.438 -6.154 4.165 1.00 95.88 109 THR A N 1
ATOM 822 C CA . THR A 1 109 ? 4.868 -7.088 5.126 1.00 95.88 109 THR A CA 1
ATOM 823 C C . THR A 1 109 ? 4.482 -6.333 6.392 1.00 95.88 109 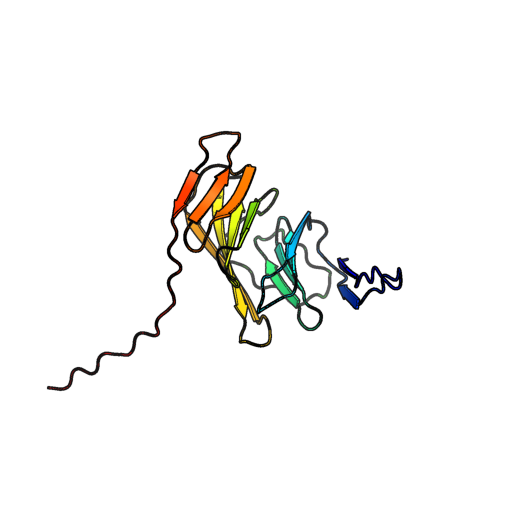THR A C 1
ATOM 825 O O . THR A 1 109 ? 5.310 -5.685 7.038 1.00 95.88 109 THR A O 1
ATOM 828 N N . VAL A 1 110 ? 3.210 -6.433 6.762 1.00 95.56 110 VAL A N 1
ATOM 829 C CA . VAL A 1 110 ? 2.666 -5.939 8.024 1.00 95.56 110 VAL A CA 1
ATOM 830 C C . VAL A 1 110 ? 2.881 -7.017 9.081 1.00 95.56 110 VAL A C 1
ATOM 832 O O . VAL A 1 110 ? 2.117 -7.975 9.184 1.00 95.56 110 VAL A O 1
ATOM 835 N N . VAL A 1 111 ? 3.943 -6.874 9.873 1.00 94.38 111 VAL A N 1
ATOM 836 C CA . VAL A 1 111 ? 4.303 -7.866 10.892 1.00 94.38 111 VAL A CA 1
ATOM 837 C C . VAL A 1 111 ? 3.368 -7.709 12.087 1.00 94.38 111 VAL A C 1
ATOM 839 O O . VAL A 1 111 ? 3.492 -6.756 12.862 1.00 94.38 111 VAL A O 1
ATOM 842 N N . TYR A 1 112 ? 2.435 -8.647 12.242 1.00 92.44 112 TYR A N 1
ATOM 843 C CA . TYR A 1 112 ? 1.460 -8.677 13.331 1.00 92.44 112 TYR A CA 1
ATOM 844 C C . TYR A 1 112 ? 1.602 -9.959 14.162 1.00 92.44 112 TYR A C 1
ATOM 846 O O . TYR A 1 112 ? 1.934 -11.018 13.638 1.00 92.44 112 TYR A O 1
ATOM 854 N N . ASP A 1 113 ? 1.356 -9.869 15.468 1.00 88.62 113 ASP A N 1
ATOM 855 C CA . ASP A 1 113 ? 1.509 -10.988 16.416 1.00 88.62 113 ASP A CA 1
ATOM 856 C C . ASP A 1 113 ? 0.179 -11.667 16.799 1.00 88.62 113 ASP A C 1
ATOM 858 O O . ASP A 1 113 ? 0.083 -12.360 17.812 1.00 88.62 113 ASP A O 1
ATOM 862 N N . GLY A 1 114 ? -0.878 -11.420 16.025 1.00 85.56 114 GLY A N 1
ATOM 863 C CA . GLY A 1 114 ? -2.250 -11.824 16.343 1.00 85.56 114 GLY A CA 1
ATOM 864 C C . GLY A 1 114 ? -3.085 -10.759 17.056 1.00 85.56 114 GLY A C 1
ATOM 865 O O . GLY A 1 114 ? -4.311 -10.826 16.987 1.00 85.56 114 GLY A O 1
ATOM 866 N N . ARG A 1 115 ? -2.467 -9.768 17.712 1.00 83.88 115 ARG A N 1
ATOM 867 C CA . ARG A 1 115 ? -3.189 -8.699 18.431 1.00 83.88 115 ARG A CA 1
ATOM 868 C C . ARG A 1 115 ? -2.822 -7.312 17.944 1.00 83.88 115 ARG A C 1
ATOM 870 O O . ARG A 1 115 ? -3.700 -6.465 17.806 1.00 83.88 115 ARG A O 1
ATOM 877 N N . THR A 1 116 ? -1.536 -7.066 17.730 1.00 89.81 116 THR A N 1
ATOM 878 C CA . THR A 1 116 ? -1.035 -5.749 17.352 1.00 89.81 116 THR A CA 1
ATOM 879 C C . THR A 1 116 ? -0.012 -5.851 16.233 1.00 89.81 116 THR A C 1
ATOM 881 O O . THR A 1 116 ? 0.761 -6.805 16.128 1.00 89.81 116 THR A O 1
ATOM 884 N N . VAL A 1 117 ? -0.004 -4.831 15.376 1.00 93.69 117 VAL A N 1
ATOM 885 C CA . VAL A 1 117 ? 1.064 -4.646 14.394 1.00 93.69 117 VAL A CA 1
ATOM 886 C C . VAL A 1 117 ? 2.306 -4.158 15.126 1.00 93.69 117 VAL A C 1
ATOM 888 O O . VAL A 1 117 ? 2.262 -3.154 15.840 1.00 93.69 117 VAL A O 1
ATOM 891 N N . ARG A 1 118 ? 3.406 -4.889 14.958 1.00 92.31 118 ARG A N 1
ATOM 892 C CA . ARG A 1 118 ? 4.690 -4.629 15.615 1.00 92.31 118 ARG A CA 1
ATOM 893 C C . ARG A 1 118 ? 5.573 -3.722 14.784 1.00 92.31 118 ARG A C 1
ATOM 895 O O . ARG A 1 118 ? 6.172 -2.797 15.323 1.00 92.31 118 ARG A O 1
ATOM 902 N N . ARG A 1 119 ? 5.656 -3.994 13.484 1.00 93.38 119 ARG A N 1
ATOM 903 C CA . ARG A 1 119 ? 6.471 -3.228 12.543 1.00 93.38 119 ARG A CA 1
ATOM 904 C C . ARG A 1 119 ? 6.018 -3.458 11.109 1.00 93.38 119 ARG A C 1
ATOM 906 O O . ARG A 1 119 ? 5.175 -4.312 10.835 1.00 93.38 119 ARG A O 1
ATOM 913 N N . LEU A 1 120 ? 6.617 -2.689 10.218 1.00 95.75 120 LEU A N 1
ATOM 914 C CA . LEU A 1 120 ? 6.452 -2.794 8.783 1.00 95.75 120 LEU A CA 1
ATOM 915 C C . LEU A 1 120 ? 7.809 -3.157 8.183 1.00 95.75 120 LEU A C 1
ATOM 917 O O . LEU A 1 120 ? 8.783 -2.450 8.434 1.00 95.75 120 LEU A O 1
ATOM 921 N N . ASP A 1 121 ? 7.859 -4.223 7.392 1.00 94.94 121 ASP A N 1
ATOM 922 C CA . ASP A 1 121 ? 9.083 -4.675 6.731 1.00 94.94 121 ASP A CA 1
ATOM 923 C C . ASP A 1 121 ? 8.902 -4.526 5.217 1.00 94.94 121 ASP A C 1
ATOM 925 O O . AS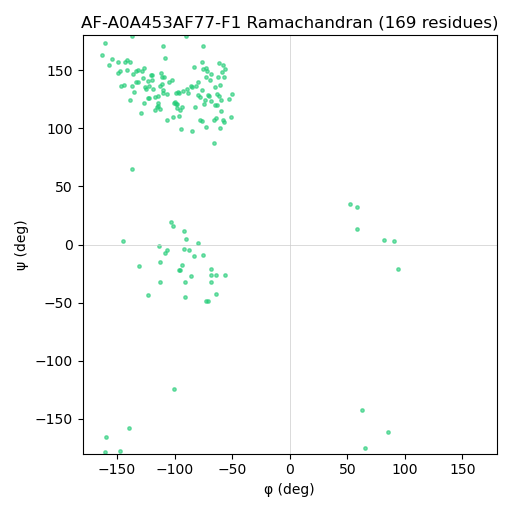P A 1 121 ? 7.968 -5.083 4.645 1.00 94.94 121 ASP A O 1
ATOM 929 N N . LEU A 1 122 ? 9.771 -3.758 4.555 1.00 95.44 122 LEU A N 1
ATOM 930 C CA . LEU A 1 122 ? 9.710 -3.541 3.107 1.00 95.44 122 LEU A CA 1
ATOM 931 C C . LEU A 1 122 ? 10.870 -4.244 2.407 1.00 95.44 122 LEU A C 1
ATOM 933 O O . LEU A 1 122 ? 12.035 -4.062 2.760 1.00 95.44 122 LEU A O 1
ATOM 937 N N . MET A 1 123 ? 10.546 -4.999 1.364 1.00 93.88 123 MET A N 1
ATOM 938 C CA . MET A 1 123 ? 11.496 -5.763 0.566 1.00 93.88 123 MET A CA 1
ATOM 939 C C . MET A 1 123 ? 11.397 -5.362 -0.903 1.00 93.88 123 MET A C 1
ATOM 941 O O . MET A 1 123 ? 10.300 -5.170 -1.434 1.00 93.88 123 MET A O 1
ATOM 945 N N . LYS A 1 124 ? 12.540 -5.279 -1.589 1.00 91.75 124 LYS A N 1
ATOM 946 C CA . LYS A 1 124 ? 12.554 -5.201 -3.053 1.00 91.75 124 LYS A CA 1
ATOM 947 C C . LYS A 1 124 ? 12.279 -6.585 -3.631 1.00 91.75 124 LYS A C 1
ATOM 949 O O . LYS A 1 124 ? 12.882 -7.566 -3.204 1.00 91.75 124 LYS A O 1
ATOM 954 N N . SER A 1 125 ? 11.373 -6.650 -4.599 1.00 87.00 125 SER A N 1
ATOM 955 C CA . SER A 1 125 ? 11.139 -7.849 -5.400 1.00 87.00 125 SER A CA 1
ATOM 956 C C . SER A 1 125 ? 11.850 -7.680 -6.749 1.00 87.00 125 SER A C 1
ATOM 958 O O . SER A 1 125 ? 13.053 -7.428 -6.789 1.00 87.00 125 SER A O 1
ATOM 960 N N . LYS A 1 126 ? 11.127 -7.800 -7.864 1.00 81.75 126 LYS A N 1
ATOM 961 C CA . LYS A 1 126 ? 11.629 -7.594 -9.229 1.00 81.75 126 LYS A CA 1
ATOM 962 C C . LYS A 1 126 ? 11.076 -6.301 -9.826 1.00 81.75 126 LYS A C 1
ATOM 964 O O . LYS A 1 126 ? 10.052 -5.792 -9.385 1.00 81.75 126 LYS A O 1
ATOM 969 N N . ALA A 1 127 ? 11.727 -5.785 -10.861 1.00 83.44 127 ALA A N 1
ATOM 970 C CA . ALA A 1 127 ? 11.124 -4.760 -11.704 1.00 83.44 127 ALA A CA 1
ATOM 971 C C . ALA A 1 127 ? 10.078 -5.381 -12.642 1.00 83.44 127 ALA A C 1
ATOM 973 O O . ALA A 1 127 ? 10.170 -6.553 -13.016 1.00 83.44 127 ALA A O 1
ATOM 974 N N . SER A 1 128 ? 9.077 -4.590 -13.000 1.00 86.56 128 SER A N 1
ATOM 975 C CA . SER A 1 128 ? 8.030 -4.929 -13.956 1.00 86.56 128 SER A CA 1
ATOM 976 C C . SER A 1 128 ? 7.736 -3.710 -14.837 1.00 86.56 128 SER A C 1
ATOM 978 O O . SER A 1 128 ? 8.577 -2.824 -14.995 1.00 86.56 128 SER A O 1
ATOM 980 N N . VAL A 1 129 ? 6.550 -3.663 -15.433 1.00 88.75 129 VAL A N 1
ATOM 981 C CA . VAL A 1 129 ? 6.075 -2.520 -16.213 1.00 88.75 129 VAL A CA 1
ATOM 982 C C . VAL A 1 129 ? 5.715 -1.346 -15.307 1.00 88.75 129 VAL A C 1
ATOM 984 O O . VAL A 1 129 ? 5.292 -1.521 -14.162 1.00 88.75 129 VAL A O 1
ATOM 987 N N . ILE A 1 130 ? 5.826 -0.130 -15.842 1.00 91.94 130 ILE A N 1
ATOM 988 C CA . ILE A 1 130 ? 5.317 1.070 -15.174 1.00 91.94 130 ILE A CA 1
ATOM 989 C C . ILE A 1 130 ? 3.797 0.935 -15.076 1.00 91.94 130 ILE A C 1
ATOM 991 O O . ILE A 1 130 ? 3.089 0.996 -16.089 1.00 91.94 130 ILE A O 1
ATOM 995 N N . SER A 1 131 ? 3.293 0.718 -13.863 1.00 92.50 131 SER A N 1
ATOM 996 C CA . SER A 1 131 ? 1.876 0.446 -13.651 1.00 92.50 131 SER A CA 1
ATOM 997 C C . SER A 1 131 ? 1.066 1.737 -13.515 1.00 92.50 131 SER A C 1
ATOM 999 O O . SER A 1 131 ? 1.435 2.708 -12.858 1.00 92.50 131 SER A O 1
ATOM 1001 N N . SER A 1 132 ? -0.083 1.749 -14.176 1.00 93.94 132 SER A N 1
ATOM 1002 C CA . SER A 1 132 ? -1.133 2.755 -14.021 1.00 93.94 132 SER A CA 1
ATOM 1003 C C . SER A 1 132 ? -2.227 2.295 -13.055 1.00 93.94 132 SER A C 1
ATOM 1005 O O . SER A 1 132 ? -2.912 3.136 -12.473 1.00 93.94 132 SER A O 1
ATOM 1007 N N . GLY A 1 133 ? -2.356 0.982 -12.851 1.00 93.94 133 GLY A N 1
ATOM 1008 C CA . GLY A 1 133 ? -3.218 0.361 -11.852 1.00 93.94 133 GLY A CA 1
ATOM 1009 C C . GLY A 1 133 ? -2.730 -1.047 -11.511 1.00 93.94 133 GLY A C 1
ATOM 1010 O O . GLY A 1 133 ? -2.062 -1.686 -12.322 1.00 93.94 133 GLY A O 1
ATOM 1011 N N . ALA A 1 134 ? -3.062 -1.515 -10.310 1.00 95.00 134 ALA A N 1
ATOM 1012 C CA . ALA A 1 134 ? -2.731 -2.851 -9.833 1.00 95.00 134 ALA A CA 1
ATOM 1013 C C . ALA A 1 134 ? -3.943 -3.453 -9.115 1.00 95.00 134 ALA A C 1
ATOM 1015 O O . ALA A 1 134 ? -4.589 -2.763 -8.325 1.00 95.00 134 ALA A O 1
ATOM 1016 N N . THR A 1 135 ? -4.249 -4.721 -9.377 1.00 95.88 135 THR A N 1
ATOM 1017 C CA . THR A 1 135 ? -5.306 -5.447 -8.660 1.00 95.88 135 THR A CA 1
ATOM 1018 C C . THR A 1 135 ? -4.964 -6.918 -8.514 1.00 95.88 135 THR A C 1
ATOM 1020 O O . THR A 1 135 ? -4.531 -7.558 -9.469 1.00 95.88 135 THR A O 1
ATOM 1023 N N . THR A 1 136 ? -5.200 -7.476 -7.336 1.00 94.94 136 THR A N 1
ATOM 1024 C CA . THR A 1 136 ? -5.138 -8.923 -7.111 1.00 94.94 136 THR A CA 1
ATOM 1025 C C . THR A 1 136 ? -6.337 -9.617 -7.756 1.00 94.94 136 THR A C 1
ATOM 1027 O O . THR A 1 136 ? -7.441 -9.069 -7.797 1.00 94.94 136 THR A O 1
ATOM 1030 N N . ILE A 1 137 ? -6.107 -10.815 -8.291 1.00 94.25 137 ILE A N 1
ATOM 1031 C CA . ILE A 1 137 ? -7.097 -11.675 -8.938 1.00 94.25 137 ILE A CA 1
ATOM 1032 C C . ILE A 1 137 ? -6.989 -13.068 -8.313 1.00 94.25 137 ILE A C 1
ATOM 1034 O O . ILE A 1 137 ? -5.999 -13.782 -8.487 1.00 94.25 137 ILE A O 1
ATOM 1038 N N . GLY A 1 138 ? -8.032 -13.474 -7.591 1.00 90.75 138 GLY A N 1
ATOM 1039 C CA . GLY A 1 138 ? -8.017 -14.734 -6.852 1.00 90.75 138 GLY A CA 1
ATOM 1040 C C . GLY A 1 138 ? -6.933 -14.745 -5.771 1.00 90.75 138 GLY A C 1
ATOM 1041 O O . GLY A 1 138 ? -6.697 -13.735 -5.116 1.00 90.75 138 GLY A O 1
ATOM 1042 N N . SER A 1 139 ? -6.294 -15.897 -5.573 1.00 87.75 139 SER A N 1
ATOM 1043 C CA . SER A 1 139 ? -5.320 -16.131 -4.494 1.00 87.75 139 SER A CA 1
ATOM 1044 C C . SER A 1 139 ? -3.858 -16.199 -4.948 1.00 87.75 139 SER A C 1
ATOM 1046 O O . SER A 1 139 ? -2.971 -16.378 -4.119 1.00 87.75 139 SER A O 1
ATOM 1048 N N . SER A 1 140 ? -3.599 -16.135 -6.254 1.00 92.00 140 SER A N 1
ATOM 1049 C CA . SER A 1 140 ? -2.267 -16.404 -6.818 1.00 92.00 140 SER A CA 1
ATOM 1050 C C . SER A 1 140 ? -1.910 -15.543 -8.021 1.00 92.00 140 SER A C 1
ATOM 1052 O O . SER A 1 140 ? -0.836 -15.720 -8.589 1.00 92.00 140 SER A O 1
ATOM 1054 N N . PHE A 1 141 ? -2.767 -14.600 -8.413 1.00 94.69 141 PHE A N 1
ATOM 1055 C CA . PHE A 1 141 ? -2.486 -13.704 -9.525 1.00 94.69 141 PHE A CA 1
ATOM 1056 C C . PHE A 1 141 ? -2.691 -12.254 -9.124 1.00 94.69 141 PHE A C 1
ATOM 1058 O O . PHE A 1 141 ? -3.555 -11.926 -8.315 1.00 94.69 141 PHE A O 1
ATOM 1065 N N . PHE A 1 142 ? -1.923 -11.365 -9.734 1.00 95.06 142 PHE A N 1
ATOM 1066 C CA . PHE A 1 142 ? -2.241 -9.948 -9.765 1.00 95.06 142 PHE A CA 1
ATOM 1067 C C . PHE A 1 142 ? -2.065 -9.419 -11.181 1.00 95.06 142 PHE A C 1
ATOM 1069 O O . PHE A 1 142 ? -1.243 -9.900 -11.961 1.00 95.06 142 PHE A O 1
ATOM 1076 N N . PHE A 1 143 ? -2.868 -8.424 -11.515 1.00 96.19 143 PHE A N 1
ATOM 1077 C CA . PHE A 1 143 ? -2.839 -7.741 -12.790 1.00 96.19 143 PHE A CA 1
ATOM 1078 C C . PHE A 1 143 ? -2.235 -6.352 -12.620 1.00 96.19 143 PHE A C 1
ATOM 1080 O O . PHE A 1 143 ? -2.665 -5.577 -11.761 1.00 96.19 143 PHE A O 1
ATOM 1087 N N . LEU A 1 144 ? -1.252 -6.041 -13.460 1.00 95.62 144 LEU A N 1
ATOM 1088 C CA . LEU A 1 144 ? -0.657 -4.721 -13.612 1.00 95.62 144 LEU A CA 1
ATOM 1089 C C . LEU A 1 144 ? -1.136 -4.122 -14.929 1.00 95.62 144 LEU A C 1
ATOM 1091 O O . LEU A 1 144 ? -0.694 -4.522 -16.007 1.00 95.62 144 LEU A O 1
ATOM 1095 N N . GLY A 1 145 ? -2.025 -3.138 -14.838 1.00 96.19 145 GLY A N 1
ATOM 1096 C CA . GLY A 1 145 ? -2.426 -2.350 -15.995 1.00 96.19 145 GLY A CA 1
ATOM 1097 C C . GLY A 1 145 ? -1.374 -1.287 -16.285 1.00 96.19 145 GLY A C 1
ATOM 1098 O O . GLY A 1 145 ? -1.031 -0.517 -15.386 1.00 96.19 145 GLY A O 1
ATOM 1099 N N . SER A 1 146 ? -0.891 -1.196 -17.523 1.00 95.12 146 SER A N 1
ATOM 1100 C CA . SER A 1 146 ? 0.030 -0.139 -17.961 1.00 95.12 146 SER A CA 1
ATOM 1101 C C . SER A 1 146 ? -0.576 0.689 -19.094 1.00 95.12 146 SER A C 1
ATOM 1103 O O . SER A 1 146 ? -1.254 0.159 -19.968 1.00 95.12 146 SER A O 1
ATOM 1105 N N . ARG A 1 147 ? -0.337 2.008 -19.067 1.00 93.19 147 ARG A N 1
ATOM 1106 C CA . ARG A 1 147 ? -0.627 2.918 -20.191 1.00 93.19 147 ARG A CA 1
ATOM 1107 C C . ARG A 1 147 ? 0.573 3.132 -21.116 1.00 93.19 147 ARG A C 1
ATOM 1109 O O . ARG A 1 147 ? 0.393 3.664 -22.203 1.00 93.19 147 ARG A O 1
ATOM 1116 N N . LEU A 1 148 ? 1.782 2.814 -20.649 1.00 91.19 148 LEU A N 1
ATOM 1117 C CA . LEU A 1 148 ? 3.046 3.113 -21.339 1.00 91.19 148 LEU A CA 1
ATOM 1118 C C . LEU A 1 148 ? 3.720 1.859 -21.913 1.00 91.19 148 LEU A C 1
ATOM 1120 O O . LEU A 1 148 ? 4.717 1.974 -22.617 1.00 91.19 148 LEU A O 1
ATOM 1124 N N . GLY A 1 149 ? 3.190 0.678 -21.611 1.00 89.06 149 GLY A N 1
ATOM 1125 C CA . GLY A 1 149 ? 3.657 -0.600 -22.126 1.00 89.06 149 GLY A CA 1
ATOM 1126 C C . GLY A 1 149 ? 2.565 -1.656 -22.010 1.00 89.06 149 GLY A C 1
ATOM 1127 O O . GLY A 1 149 ? 1.400 -1.333 -21.762 1.00 89.06 149 GLY A O 1
ATOM 1128 N N . ASP A 1 150 ? 2.951 -2.917 -22.163 1.00 94.06 150 ASP A N 1
ATOM 1129 C CA . ASP A 1 150 ? 2.014 -4.031 -22.080 1.00 94.06 150 ASP A CA 1
ATOM 1130 C C . ASP A 1 150 ? 1.498 -4.220 -20.653 1.00 94.06 150 ASP A C 1
ATOM 1132 O O . ASP A 1 150 ? 2.224 -4.082 -19.666 1.00 94.06 150 ASP A O 1
ATOM 1136 N N . SER A 1 151 ? 0.214 -4.546 -20.539 1.00 95.75 151 SER A N 1
ATOM 1137 C CA . SER A 1 151 ? -0.360 -4.938 -19.254 1.00 95.75 151 SER A CA 1
ATOM 1138 C C . SER A 1 151 ? -0.018 -6.395 -18.958 1.00 95.75 151 SER A C 1
ATOM 1140 O O . SER A 1 151 ? -0.052 -7.239 -19.853 1.00 95.75 151 SER A O 1
ATOM 1142 N N . LEU A 1 152 ? 0.299 -6.697 -17.701 1.00 95.06 152 LEU A N 1
ATOM 1143 C CA . LEU A 1 152 ? 0.797 -8.008 -17.293 1.00 95.06 152 LEU A CA 1
ATOM 1144 C C . LEU A 1 152 ? -0.147 -8.669 -16.294 1.00 95.06 152 LEU A C 1
ATOM 1146 O O . LEU A 1 152 ? -0.549 -8.056 -15.307 1.00 95.06 152 LEU A O 1
ATOM 1150 N N . LEU A 1 153 ? -0.440 -9.947 -16.520 1.00 95.44 153 LEU A N 1
ATOM 1151 C CA . LEU A 1 153 ? -0.987 -10.836 -15.503 1.00 95.44 153 LEU A CA 1
ATOM 1152 C C . LEU A 1 153 ? 0.169 -11.653 -14.929 1.00 95.44 153 LEU A C 1
ATOM 1154 O O . LEU A 1 153 ? 0.827 -12.396 -15.656 1.00 95.44 153 LEU A O 1
ATOM 1158 N N . VAL A 1 154 ? 0.429 -11.498 -13.637 1.00 93.44 154 VAL A N 1
ATOM 1159 C CA . VAL A 1 154 ? 1.565 -12.127 -12.965 1.00 93.44 154 VAL A CA 1
ATOM 1160 C C . VAL A 1 154 ? 1.046 -13.133 -11.955 1.00 93.44 154 VAL A C 1
ATOM 1162 O O . VAL A 1 154 ? 0.221 -12.798 -11.107 1.00 93.44 154 VAL A O 1
ATOM 1165 N N . GLN A 1 155 ? 1.551 -14.361 -12.037 1.00 93.50 155 GLN A N 1
ATOM 1166 C CA . GLN A 1 155 ? 1.342 -15.369 -11.007 1.00 93.50 155 GLN A CA 1
ATOM 1167 C C . GLN A 1 155 ? 2.383 -15.199 -9.898 1.00 93.50 155 GLN A C 1
ATOM 1169 O O . GLN A 1 155 ? 3.571 -15.033 -10.181 1.00 93.50 155 GLN A O 1
ATOM 1174 N N . TYR A 1 156 ? 1.955 -15.274 -8.643 1.00 90.56 156 TYR A N 1
ATOM 1175 C CA . TYR A 1 156 ? 2.835 -15.264 -7.480 1.00 90.56 156 TYR A CA 1
ATOM 1176 C C . TYR A 1 156 ? 2.552 -16.459 -6.573 1.00 90.56 156 TYR A C 1
ATOM 1178 O O . TYR A 1 156 ? 1.438 -16.974 -6.498 1.00 90.56 156 TYR A O 1
ATOM 1186 N N . SER A 1 157 ? 3.587 -16.882 -5.856 1.00 86.31 157 SER A N 1
ATOM 1187 C CA . SER A 1 157 ? 3.505 -17.889 -4.805 1.00 86.31 157 SER A CA 1
ATOM 1188 C C . SER A 1 157 ? 3.896 -17.239 -3.484 1.00 86.31 157 SER A C 1
ATOM 1190 O O . SER A 1 157 ? 5.037 -16.800 -3.324 1.00 86.31 157 SER A O 1
ATOM 1192 N N . CYS A 1 158 ? 2.962 -17.168 -2.538 1.00 71.06 158 CYS A N 1
ATOM 1193 C CA . CYS A 1 158 ? 3.275 -16.749 -1.179 1.00 71.06 158 CYS A CA 1
ATOM 1194 C C . CYS A 1 158 ? 3.918 -17.935 -0.454 1.00 71.06 158 CYS A C 1
ATOM 1196 O O . CYS A 1 158 ? 3.243 -18.919 -0.154 1.00 71.06 158 CYS A O 1
ATOM 1198 N N . GLY A 1 159 ? 5.228 -17.873 -0.218 1.00 63.31 159 GLY A N 1
ATOM 1199 C CA . GLY A 1 159 ? 5.903 -18.865 0.608 1.00 63.31 159 GLY A CA 1
ATOM 1200 C C . GLY A 1 159 ? 5.397 -18.738 2.038 1.00 63.31 159 GLY A C 1
ATOM 1201 O O . GLY A 1 159 ? 5.739 -17.780 2.725 1.00 63.31 159 GLY A O 1
ATOM 1202 N N . VAL A 1 160 ? 4.580 -19.686 2.495 1.00 48.91 160 VAL A N 1
ATOM 1203 C CA . VAL A 1 160 ? 4.418 -19.894 3.935 1.00 48.91 160 VAL A CA 1
ATOM 1204 C C . VAL A 1 160 ? 5.794 -20.322 4.421 1.00 48.91 160 VAL A C 1
ATOM 1206 O O . VAL A 1 160 ? 6.330 -21.311 3.925 1.00 48.91 160 VAL A O 1
ATOM 1209 N N . ALA A 1 161 ? 6.396 -19.563 5.333 1.00 41.22 161 ALA A N 1
ATOM 1210 C CA . ALA A 1 161 ? 7.592 -20.015 6.022 1.00 41.22 161 ALA A CA 1
ATOM 1211 C C . ALA A 1 161 ? 7.193 -21.221 6.880 1.00 41.22 161 ALA A C 1
ATOM 1213 O O . ALA A 1 161 ? 6.800 -21.082 8.036 1.00 41.22 161 ALA A O 1
ATOM 1214 N N . THR A 1 162 ? 7.224 -22.416 6.296 1.00 31.70 162 THR A N 1
ATOM 1215 C CA . THR A 1 162 ? 7.255 -23.654 7.057 1.00 31.70 162 THR A CA 1
ATOM 1216 C C . THR A 1 162 ? 8.519 -23.582 7.895 1.00 31.70 162 THR A C 1
ATOM 1218 O O . THR A 1 162 ? 9.625 -23.528 7.359 1.00 31.70 162 THR A O 1
ATOM 1221 N N . SER A 1 163 ? 8.364 -23.522 9.217 1.00 36.12 163 SER A N 1
ATOM 1222 C CA . SER A 1 163 ? 9.461 -23.776 10.140 1.00 36.12 163 SER A CA 1
ATOM 1223 C C . SER A 1 163 ? 10.083 -25.110 9.736 1.00 36.12 163 SER A C 1
ATOM 1225 O O . SER A 1 163 ? 9.429 -26.146 9.862 1.00 36.12 163 SER A O 1
ATOM 1227 N N . ALA A 1 164 ? 11.297 -25.078 9.191 1.00 35.31 164 ALA A N 1
ATOM 1228 C CA . ALA A 1 164 ? 12.066 -26.281 8.941 1.00 35.31 164 ALA A CA 1
ATOM 1229 C C . ALA A 1 164 ? 12.240 -26.988 10.291 1.00 35.31 164 ALA A C 1
ATOM 1231 O O . ALA A 1 164 ? 12.948 -26.496 11.170 1.00 35.31 164 ALA A O 1
ATOM 1232 N N . LEU A 1 165 ? 11.525 -28.096 10.483 1.00 36.25 165 LEU A N 1
ATOM 1233 C CA . LEU A 1 165 ? 11.876 -29.064 11.510 1.00 36.25 165 LEU A CA 1
ATOM 1234 C C . LEU A 1 165 ? 13.254 -29.614 11.116 1.00 36.25 165 LEU A C 1
ATOM 1236 O O . LEU A 1 165 ? 13.426 -29.977 9.952 1.00 36.25 165 LEU A O 1
ATOM 1240 N N . PRO A 1 166 ? 14.249 -29.637 12.015 1.00 39.12 166 PRO A N 1
ATOM 1241 C CA . PRO A 1 166 ? 15.483 -30.345 11.726 1.00 39.12 166 PRO A CA 1
ATOM 1242 C C . PRO A 1 166 ? 15.153 -31.836 11.618 1.00 39.12 166 PRO A C 1
ATOM 1244 O O . PRO A 1 166 ? 14.639 -32.423 12.572 1.00 39.12 166 PRO A O 1
ATOM 1247 N N . ASP A 1 167 ? 15.425 -32.424 10.453 1.00 38.50 167 ASP A N 1
ATOM 1248 C CA . ASP A 1 167 ? 15.451 -33.872 10.274 1.00 38.50 167 ASP A CA 1
ATOM 1249 C C . ASP A 1 167 ? 16.460 -34.451 11.273 1.00 38.50 167 ASP A C 1
ATOM 1251 O O . ASP A 1 167 ? 17.676 -34.310 11.125 1.00 38.50 167 ASP A O 1
ATOM 1255 N N . LEU A 1 168 ? 15.940 -35.071 12.331 1.00 47.97 168 LEU A N 1
ATOM 1256 C CA . LEU A 1 168 ? 16.685 -36.025 13.135 1.00 47.97 168 LEU A CA 1
ATOM 1257 C C . LEU A 1 168 ? 16.809 -37.292 12.293 1.00 47.97 168 LEU A C 1
ATOM 1259 O O . LEU A 1 168 ? 15.856 -38.063 12.187 1.00 47.97 168 LEU A O 1
ATOM 1263 N N . ILE A 1 169 ? 17.972 -37.484 11.678 1.00 47.72 169 ILE A N 1
ATOM 1264 C CA . ILE A 1 169 ? 18.395 -38.804 11.219 1.00 47.72 169 ILE A CA 1
ATOM 1265 C C . ILE A 1 169 ? 19.256 -39.385 12.342 1.00 47.72 169 ILE A C 1
ATOM 1267 O O . ILE A 1 169 ? 20.409 -38.995 12.519 1.00 47.72 169 ILE A O 1
ATOM 1271 N N . ASP A 1 170 ? 18.619 -40.245 13.133 1.00 40.19 170 ASP A N 1
ATOM 1272 C CA . ASP A 1 170 ? 19.257 -41.304 13.914 1.00 40.19 170 ASP A CA 1
ATOM 1273 C C . ASP A 1 170 ? 19.468 -42.535 13.004 1.00 40.19 170 ASP A C 1
ATOM 1275 O O . ASP A 1 170 ? 18.681 -42.753 12.078 1.00 40.19 170 ASP A O 1
ATOM 1279 N N . GLU A 1 171 ? 20.496 -43.319 13.349 1.00 37.72 171 GLU A N 1
ATOM 1280 C CA . GLU A 1 171 ? 21.120 -44.499 12.692 1.00 37.72 171 GLU A CA 1
ATOM 1281 C C . GLU A 1 171 ? 22.160 -44.264 11.579 1.00 37.72 171 GLU A C 1
ATOM 1283 O O . GLU A 1 171 ? 21.812 -43.995 10.407 1.00 37.72 171 GLU A O 1
#

Organism: Aegilops tauschii subsp. strangulata (NCBI:txid200361)